Protein AF-A0A498HGW5-F1 (afdb_monomer_lite)

Structure (mmCIF, N/CA/C/O backbone):
data_AF-A0A498HGW5-F1
#
_entry.id   AF-A0A498HGW5-F1
#
loop_
_atom_site.group_PDB
_atom_site.id
_atom_site.type_symbol
_atom_site.label_atom_id
_atom_site.label_alt_id
_atom_site.label_comp_id
_atom_site.label_asym_id
_atom_site.label_entity_id
_atom_site.label_seq_id
_atom_site.pdbx_PDB_ins_code
_atom_site.Cartn_x
_atom_site.Cartn_y
_atom_site.Cartn_z
_atom_site.occupancy
_atom_site.B_iso_or_equiv
_atom_site.auth_seq_id
_atom_site.auth_comp_id
_atom_site.auth_asym_id
_atom_site.auth_atom_id
_atom_site.pdbx_PDB_model_num
ATOM 1 N N . MET A 1 1 ? -11.772 -0.106 -6.101 1.00 90.12 1 MET A N 1
ATOM 2 C CA . MET A 1 1 ? -10.717 0.672 -6.778 1.00 90.12 1 MET A CA 1
ATOM 3 C C . MET A 1 1 ? -9.729 -0.295 -7.400 1.00 90.12 1 MET A C 1
ATOM 5 O O . MET A 1 1 ? -9.377 -1.270 -6.748 1.00 90.12 1 MET A O 1
ATOM 9 N N . PHE A 1 2 ? -9.331 -0.052 -8.647 1.00 93.56 2 PHE A N 1
ATOM 10 C CA . PHE A 1 2 ? -8.292 -0.820 -9.334 1.00 93.56 2 PHE A CA 1
ATOM 11 C C . PHE A 1 2 ? -7.068 0.074 -9.504 1.00 93.56 2 PHE A C 1
ATOM 13 O O . PHE A 1 2 ? -7.210 1.225 -9.910 1.00 93.56 2 PHE A O 1
ATOM 20 N N . ILE A 1 3 ? -5.901 -0.454 -9.162 1.00 94.38 3 ILE A N 1
ATOM 21 C CA . ILE A 1 3 ? -4.594 0.167 -9.351 1.00 94.38 3 ILE A CA 1
ATOM 22 C C . ILE A 1 3 ? -3.815 -0.789 -10.246 1.00 94.38 3 ILE A C 1
ATOM 24 O O . ILE A 1 3 ? -3.833 -1.997 -10.014 1.00 94.38 3 ILE A O 1
ATOM 28 N N . CYS A 1 4 ? -3.161 -0.266 -11.273 1.00 94.00 4 CYS A N 1
ATOM 29 C CA . CYS A 1 4 ? -2.311 -1.057 -12.151 1.00 94.00 4 CYS A CA 1
ATOM 30 C C . CYS A 1 4 ? -0.919 -0.447 -12.141 1.00 94.00 4 CYS A C 1
ATOM 32 O O . CYS A 1 4 ? -0.793 0.777 -12.136 1.00 94.00 4 CYS A O 1
ATOM 34 N N . THR A 1 5 ? 0.097 -1.298 -12.139 1.00 92.69 5 THR A N 1
ATOM 35 C CA . THR A 1 5 ? 1.483 -0.898 -12.348 1.00 92.69 5 THR A CA 1
ATOM 36 C C . THR A 1 5 ? 2.119 -1.807 -13.386 1.00 92.69 5 THR A C 1
ATOM 38 O O . THR A 1 5 ? 1.853 -3.009 -13.412 1.00 92.69 5 THR A O 1
ATOM 41 N N . ALA A 1 6 ? 2.914 -1.220 -14.274 1.00 93.06 6 ALA A N 1
ATOM 42 C CA . ALA A 1 6 ? 3.517 -1.930 -15.400 1.00 93.06 6 ALA A CA 1
ATOM 43 C C . ALA A 1 6 ? 5.045 -1.890 -15.397 1.00 93.06 6 ALA A C 1
ATOM 45 O O . ALA A 1 6 ? 5.670 -2.665 -16.118 1.00 93.06 6 ALA A O 1
ATOM 46 N N . ASP A 1 7 ? 5.655 -0.987 -14.630 1.00 90.19 7 ASP A N 1
ATOM 47 C CA . ASP A 1 7 ? 7.105 -0.851 -14.580 1.00 90.19 7 ASP A CA 1
ATOM 48 C C . ASP A 1 7 ? 7.538 -0.187 -13.261 1.00 90.19 7 ASP A C 1
ATOM 50 O O . ASP A 1 7 ? 7.335 1.018 -13.100 1.00 90.19 7 ASP A O 1
ATOM 54 N N . PRO A 1 8 ? 8.162 -0.925 -12.326 1.00 87.56 8 PRO A N 1
ATOM 55 C CA . PRO A 1 8 ? 8.583 -0.380 -11.037 1.00 87.56 8 PRO A CA 1
ATOM 56 C C . PRO A 1 8 ? 9.691 0.684 -11.140 1.00 87.56 8 PRO A C 1
ATOM 58 O O . PRO A 1 8 ? 9.929 1.393 -10.161 1.00 87.56 8 PRO A O 1
ATOM 61 N N . GLU A 1 9 ? 10.385 0.805 -12.280 1.00 88.31 9 GLU A N 1
ATOM 62 C CA . GLU A 1 9 ? 11.369 1.872 -12.504 1.00 88.31 9 GLU A CA 1
ATOM 63 C C . GLU A 1 9 ? 10.696 3.183 -12.924 1.00 88.31 9 GLU A C 1
ATOM 65 O O . GLU A 1 9 ? 11.124 4.262 -12.511 1.00 88.31 9 GLU A O 1
ATOM 70 N N . LYS A 1 10 ? 9.626 3.105 -13.727 1.00 90.19 10 LYS A N 1
ATOM 71 C CA . LYS A 1 10 ? 8.833 4.282 -14.128 1.00 90.19 10 LYS A CA 1
ATOM 72 C C . LYS A 1 10 ? 7.822 4.694 -13.063 1.00 90.19 10 LYS A C 1
ATOM 74 O O . LYS A 1 10 ? 7.511 5.876 -12.942 1.00 90.19 10 LYS A O 1
ATOM 79 N N . GLU A 1 11 ? 7.315 3.724 -12.311 1.00 90.19 11 GLU A N 1
ATOM 80 C CA . GLU A 1 11 ? 6.318 3.876 -11.256 1.00 90.19 11 GLU A CA 1
ATOM 81 C C . GLU A 1 11 ? 6.930 3.390 -9.937 1.00 90.19 11 GLU A C 1
ATOM 83 O O . GLU A 1 11 ? 6.839 2.206 -9.600 1.00 90.19 11 GLU A O 1
ATOM 88 N N . PRO A 1 12 ? 7.577 4.283 -9.168 1.00 91.38 12 PRO A N 1
ATOM 89 C CA . PRO A 1 12 ? 8.265 3.889 -7.950 1.00 91.38 12 PRO A CA 1
ATOM 90 C C . PRO A 1 12 ? 7.337 3.124 -7.007 1.00 91.38 12 PRO A C 1
ATOM 92 O O . PRO A 1 12 ? 6.244 3.589 -6.673 1.00 91.38 12 PRO A O 1
ATOM 95 N N . THR A 1 13 ? 7.798 1.969 -6.520 1.00 92.81 13 THR A N 1
ATOM 96 C CA . THR A 1 13 ? 7.003 1.075 -5.662 1.00 92.81 13 THR A CA 1
ATOM 97 C C . THR A 1 13 ? 6.388 1.798 -4.466 1.00 92.81 13 THR A C 1
ATOM 99 O O . THR A 1 13 ? 5.230 1.560 -4.140 1.00 92.81 13 THR A O 1
ATOM 102 N N . VAL A 1 14 ? 7.131 2.711 -3.832 1.00 91.44 14 VAL A N 1
ATOM 103 C CA . VAL A 1 14 ? 6.636 3.511 -2.698 1.00 91.44 14 VAL A CA 1
ATOM 104 C C . VAL A 1 14 ? 5.424 4.356 -3.097 1.00 91.44 14 VAL A C 1
ATOM 106 O O . VAL A 1 14 ? 4.438 4.375 -2.367 1.00 91.44 14 VAL A O 1
ATOM 109 N N . GLY A 1 15 ? 5.448 4.979 -4.278 1.00 91.75 15 GLY A N 1
ATOM 110 C CA . GLY A 1 15 ? 4.323 5.758 -4.798 1.00 91.75 15 GLY A CA 1
ATOM 111 C C . GLY A 1 15 ? 3.087 4.892 -5.052 1.00 91.75 15 GLY A C 1
ATOM 112 O O . GLY A 1 15 ? 1.980 5.254 -4.652 1.00 91.75 15 GLY A O 1
ATOM 113 N N . VAL A 1 16 ? 3.276 3.701 -5.633 1.00 94.31 16 VAL A N 1
ATOM 114 C CA . VAL A 1 16 ? 2.186 2.728 -5.829 1.00 94.31 16 VAL A CA 1
ATOM 115 C C . VAL A 1 16 ? 1.601 2.286 -4.481 1.00 94.31 16 VAL A C 1
ATOM 117 O O . VAL A 1 16 ? 0.382 2.257 -4.317 1.00 94.31 16 VAL A O 1
ATOM 120 N N . MET A 1 17 ? 2.443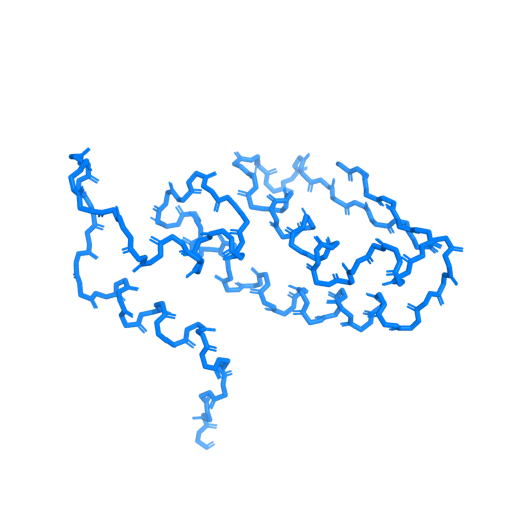 2.003 -3.482 1.00 95.00 17 MET A N 1
ATOM 121 C CA . MET A 1 17 ? 1.981 1.619 -2.143 1.00 95.00 17 MET A CA 1
ATOM 122 C C . MET A 1 17 ? 1.266 2.758 -1.414 1.00 95.00 17 MET A C 1
ATOM 124 O O . MET A 1 17 ? 0.256 2.510 -0.756 1.00 95.00 17 MET A O 1
ATOM 128 N N . ASN A 1 18 ? 1.729 4.000 -1.567 1.00 91.75 18 ASN A N 1
ATOM 129 C CA . ASN A 1 18 ? 1.035 5.174 -1.044 1.00 91.75 18 ASN A CA 1
ATOM 130 C C . ASN A 1 18 ? -0.365 5.283 -1.652 1.00 91.75 18 ASN A C 1
ATOM 132 O O . ASN A 1 18 ? -1.326 5.450 -0.911 1.00 91.75 18 ASN A O 1
ATOM 136 N N . MET A 1 19 ? -0.515 5.076 -2.965 1.00 92.25 19 MET A N 1
ATOM 137 C CA . MET A 1 19 ? -1.831 5.059 -3.610 1.00 92.25 19 MET A CA 1
ATOM 138 C C . MET A 1 19 ? -2.742 3.960 -3.045 1.00 92.25 19 MET A C 1
ATOM 140 O O . MET A 1 19 ? -3.917 4.215 -2.778 1.00 92.25 19 MET A O 1
ATOM 144 N N . VAL A 1 20 ? -2.211 2.754 -2.818 1.00 93.88 20 VAL A N 1
ATOM 145 C CA . VAL A 1 20 ? -2.956 1.646 -2.193 1.00 93.88 20 VAL A CA 1
ATOM 146 C C . VAL A 1 20 ? -3.399 2.018 -0.771 1.00 93.88 20 VAL A C 1
ATOM 148 O O . VAL A 1 20 ? -4.564 1.829 -0.423 1.00 93.88 20 VAL A O 1
ATOM 151 N N . LEU A 1 21 ? -2.503 2.576 0.047 1.00 92.06 21 LEU A N 1
ATOM 152 C CA . LEU A 1 21 ? -2.799 3.013 1.416 1.00 92.06 21 LEU A CA 1
ATOM 153 C C . LEU A 1 21 ? -3.839 4.134 1.445 1.00 92.06 21 LEU A C 1
ATOM 155 O O . LEU A 1 2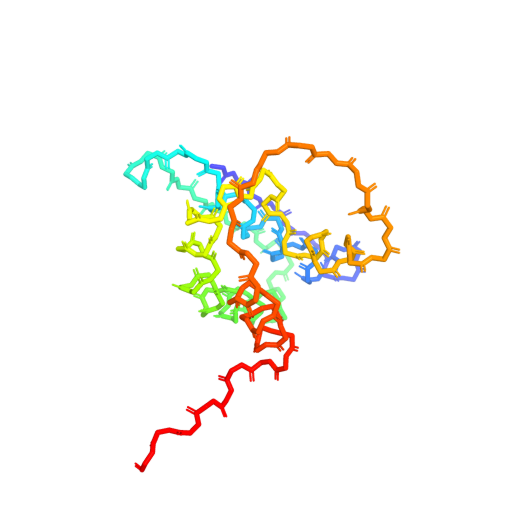1 ? -4.790 4.057 2.221 1.00 92.06 21 LEU A O 1
ATOM 159 N N . SER A 1 22 ? -3.705 5.125 0.565 1.00 89.38 22 SER A N 1
ATOM 160 C CA . SER A 1 22 ? -4.665 6.216 0.421 1.00 89.38 22 SER A CA 1
ATOM 161 C C . SER A 1 22 ? -6.040 5.710 0.015 1.00 89.38 22 SER A C 1
ATOM 163 O O . SER A 1 22 ? -7.040 6.089 0.620 1.00 89.38 22 SER A O 1
ATOM 165 N N . ALA A 1 23 ? -6.094 4.788 -0.949 1.00 90.12 23 ALA A N 1
ATOM 166 C CA . ALA A 1 23 ? -7.330 4.140 -1.363 1.00 90.12 23 ALA A CA 1
ATOM 167 C C . ALA A 1 23 ? -8.006 3.403 -0.199 1.00 90.12 23 ALA A C 1
ATOM 169 O O . ALA A 1 23 ? -9.218 3.506 -0.033 1.00 90.12 23 ALA A O 1
ATOM 170 N N . MET A 1 24 ? -7.234 2.685 0.623 1.00 89.69 24 MET A N 1
ATOM 171 C CA . MET A 1 24 ? -7.750 1.971 1.797 1.00 89.69 24 MET A CA 1
ATOM 172 C C . MET A 1 24 ? -8.187 2.903 2.936 1.00 89.69 24 MET A C 1
ATOM 174 O O . MET A 1 24 ? -9.060 2.531 3.716 1.00 89.69 24 MET A O 1
ATOM 178 N N . ALA A 1 25 ? -7.594 4.093 3.042 1.00 88.50 25 ALA A N 1
ATOM 179 C CA . ALA A 1 25 ? -7.918 5.095 4.058 1.00 88.50 25 ALA A CA 1
ATOM 180 C C . ALA A 1 25 ? -9.097 6.002 3.671 1.00 88.50 25 ALA A C 1
ATOM 182 O O . ALA A 1 25 ? -9.508 6.843 4.472 1.00 88.50 25 ALA A O 1
ATOM 183 N N . MET A 1 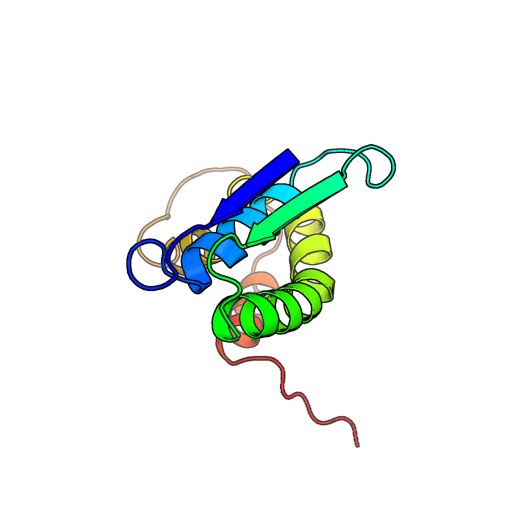26 ? -9.665 5.845 2.471 1.00 82.56 26 MET A N 1
ATOM 184 C CA . MET A 1 26 ? -10.875 6.567 2.084 1.00 82.56 26 MET A CA 1
ATOM 185 C C . MET A 1 26 ? -12.013 6.249 3.063 1.00 82.56 26 MET A C 1
ATOM 187 O O . MET A 1 26 ? -12.199 5.097 3.450 1.00 82.56 26 MET A O 1
ATOM 191 N N . GLY A 1 27 ? -12.818 7.253 3.423 1.00 78.94 27 GLY A N 1
ATOM 192 C CA . GLY A 1 27 ? -13.923 7.154 4.393 1.00 78.94 27 GLY A CA 1
ATOM 193 C C . GLY A 1 27 ? -15.114 6.272 3.979 1.00 78.94 27 GLY A C 1
ATOM 194 O O . GLY A 1 27 ? -16.240 6.515 4.410 1.00 78.94 27 GLY A O 1
ATOM 195 N N . TYR A 1 28 ? -14.899 5.267 3.131 1.00 81.69 28 TYR A N 1
ATOM 196 C CA . TYR A 1 28 ? -15.905 4.287 2.750 1.00 81.69 28 TYR A CA 1
ATOM 197 C C . TYR A 1 28 ? -16.056 3.191 3.818 1.00 81.69 28 TYR A C 1
ATOM 199 O O . TYR A 1 28 ? -15.083 2.822 4.478 1.00 81.69 28 TYR A O 1
ATOM 207 N N . PRO A 1 29 ? -17.263 2.617 3.976 1.00 84.94 29 PRO A N 1
ATOM 208 C CA . PRO A 1 29 ? -17.456 1.436 4.809 1.00 84.94 29 PRO A CA 1
ATOM 209 C C . PRO A 1 29 ? -16.542 0.281 4.354 1.00 84.94 29 PRO A C 1
ATOM 211 O O . PRO A 1 29 ? -16.488 0.017 3.146 1.00 84.94 29 PRO A O 1
ATOM 214 N N . PRO A 1 30 ? -15.864 -0.433 5.274 1.00 83.12 30 PRO A N 1
ATOM 215 C CA . PRO A 1 30 ? -14.938 -1.518 4.932 1.00 83.12 30 PRO A CA 1
ATOM 216 C C . PRO A 1 30 ? -15.563 -2.621 4.073 1.00 83.12 30 PRO A C 1
ATOM 218 O O . PRO A 1 30 ? -14.890 -3.228 3.250 1.00 83.12 30 PRO A O 1
ATOM 221 N N . GLU A 1 31 ? -16.865 -2.860 4.221 1.00 87.81 31 GLU A N 1
ATOM 222 C CA . GLU A 1 31 ? -17.603 -3.902 3.499 1.00 87.81 31 GLU A CA 1
ATOM 223 C C . GLU A 1 31 ? -17.906 -3.513 2.046 1.00 87.81 31 GLU A C 1
ATOM 225 O O . GLU A 1 31 ? -18.362 -4.340 1.261 1.00 87.81 31 GLU A O 1
ATOM 230 N N . LYS A 1 32 ? -17.703 -2.238 1.695 1.00 88.00 32 LYS A N 1
ATOM 231 C CA . LYS A 1 32 ? -17.972 -1.680 0.362 1.00 88.00 32 LYS A CA 1
ATOM 232 C C . LYS A 1 32 ? -16.698 -1.269 -0.368 1.00 88.00 32 LYS A C 1
ATOM 234 O O . LYS A 1 32 ? -16.760 -0.924 -1.548 1.00 88.00 32 LYS A O 1
ATOM 239 N N . LEU A 1 33 ? -15.559 -1.284 0.322 1.00 89.25 33 LEU A N 1
ATOM 240 C CA . LEU A 1 33 ? -14.275 -0.889 -0.226 1.00 89.25 33 LEU A CA 1
ATOM 241 C C . LEU A 1 33 ? -13.432 -2.125 -0.530 1.00 89.25 33 LEU A C 1
ATOM 243 O O . LEU A 1 33 ? -12.946 -2.816 0.359 1.00 89.25 33 LEU A O 1
ATOM 247 N N . HIS A 1 34 ? -13.205 -2.356 -1.818 1.00 91.50 34 HIS A N 1
ATOM 248 C CA . HIS A 1 34 ? -12.247 -3.343 -2.296 1.00 91.50 34 HIS A CA 1
ATOM 249 C C . HIS A 1 34 ? -11.188 -2.635 -3.135 1.00 91.50 34 HIS A C 1
ATOM 251 O O . HIS A 1 34 ? -11.524 -1.872 -4.049 1.00 91.50 34 HIS A O 1
ATOM 257 N N . VAL A 1 35 ? -9.916 -2.873 -2.823 1.00 92.88 35 VAL A N 1
ATOM 258 C CA . VAL A 1 35 ? -8.766 -2.356 -3.572 1.00 92.88 35 VAL A CA 1
ATOM 259 C C . VAL A 1 35 ? -8.064 -3.537 -4.229 1.00 92.88 35 VAL A C 1
ATOM 261 O O . VAL A 1 35 ? -7.745 -4.519 -3.562 1.00 92.88 35 VAL A O 1
ATOM 264 N N . TYR A 1 36 ? -7.847 -3.442 -5.535 1.00 94.69 36 TYR A N 1
ATOM 265 C CA . TYR A 1 36 ? -7.165 -4.451 -6.336 1.00 94.69 36 TYR A CA 1
ATOM 266 C C . TYR A 1 36 ? -5.920 -3.825 -6.955 1.00 94.69 36 TYR A C 1
ATOM 268 O O . TYR A 1 36 ? -6.018 -2.735 -7.519 1.00 94.69 36 TYR A O 1
ATOM 276 N N . LEU A 1 37 ? -4.783 -4.513 -6.865 1.00 94.94 37 LEU A N 1
ATOM 277 C CA . LEU A 1 37 ? -3.540 -4.129 -7.531 1.00 94.94 37 LEU A CA 1
ATOM 278 C C . LEU A 1 37 ? -3.203 -5.165 -8.609 1.00 94.94 37 LEU A C 1
ATOM 280 O O . LEU A 1 37 ? -3.064 -6.345 -8.287 1.00 94.94 37 LEU A O 1
ATOM 284 N N . SER A 1 38 ? -3.074 -4.720 -9.859 1.00 95.50 38 SER A N 1
ATOM 285 C CA . SER A 1 38 ? -2.488 -5.491 -10.961 1.00 95.50 38 SER A CA 1
ATOM 286 C C . SER A 1 38 ? -1.029 -5.090 -11.126 1.00 95.50 38 SER A C 1
ATOM 288 O O . SER A 1 38 ? -0.732 -3.900 -11.223 1.00 95.50 38 SER A O 1
ATOM 290 N N . ASP A 1 39 ? -0.138 -6.074 -11.146 1.00 94.75 39 ASP A N 1
ATOM 291 C CA . ASP A 1 39 ? 1.282 -5.899 -11.445 1.00 94.75 39 ASP A CA 1
ATOM 292 C C . ASP A 1 39 ? 1.583 -6.608 -12.766 1.00 94.75 39 ASP A C 1
ATOM 294 O O . ASP A 1 39 ? 1.729 -7.832 -12.808 1.00 94.75 39 ASP A O 1
ATOM 298 N N . ASP A 1 40 ? 1.636 -5.834 -13.846 1.00 93.38 40 ASP A N 1
ATOM 299 C CA . ASP A 1 40 ? 1.820 -6.356 -15.199 1.00 93.38 40 ASP A CA 1
ATOM 300 C C . ASP A 1 40 ? 3.292 -6.728 -15.465 1.00 93.38 40 ASP A C 1
ATOM 302 O O . ASP A 1 40 ? 3.578 -7.543 -16.345 1.00 93.38 40 ASP A O 1
ATOM 306 N N . ALA A 1 41 ? 4.229 -6.178 -14.682 1.00 90.62 41 ALA A N 1
ATOM 307 C CA . ALA A 1 41 ? 5.646 -6.540 -14.735 1.00 90.62 41 ALA A CA 1
ATOM 308 C C . ALA A 1 41 ? 5.950 -7.844 -13.983 1.00 90.62 41 ALA A C 1
ATOM 310 O O . ALA A 1 41 ? 6.986 -8.468 -14.225 1.00 90.62 41 ALA A O 1
ATOM 311 N N . GLY A 1 42 ? 5.084 -8.238 -13.042 1.00 89.44 42 GLY A N 1
ATOM 312 C CA . GLY A 1 42 ? 5.336 -9.350 -12.125 1.00 89.44 42 GLY A CA 1
ATOM 313 C C . GLY A 1 42 ? 6.591 -9.126 -11.276 1.00 89.44 42 GLY A C 1
ATOM 314 O O . GLY A 1 42 ? 7.356 -10.061 -11.019 1.00 89.44 42 GLY A O 1
ATOM 315 N N . ALA A 1 43 ? 6.856 -7.879 -10.890 1.00 92.00 43 ALA A N 1
ATOM 316 C CA . ALA A 1 43 ? 8.092 -7.492 -10.239 1.00 92.00 43 ALA A CA 1
ATOM 317 C C . ALA A 1 43 ? 8.078 -7.851 -8.745 1.00 92.00 43 ALA A C 1
ATOM 319 O O . ALA A 1 43 ? 7.245 -7.391 -7.963 1.00 92.00 43 ALA A O 1
ATOM 320 N N . GLY A 1 44 ? 9.085 -8.607 -8.292 1.00 94.00 44 GLY A N 1
ATOM 321 C CA . GLY A 1 44 ? 9.191 -9.022 -6.884 1.00 94.00 44 GLY A CA 1
ATOM 322 C C . GLY A 1 44 ? 9.227 -7.858 -5.881 1.00 94.00 44 GLY A C 1
ATOM 323 O O . GLY A 1 44 ? 8.784 -8.011 -4.742 1.00 94.00 44 GLY A O 1
ATOM 324 N N . VAL A 1 45 ? 9.696 -6.678 -6.306 1.00 94.12 45 VAL A N 1
ATOM 325 C CA . VAL A 1 45 ? 9.695 -5.461 -5.482 1.00 94.12 45 VAL A CA 1
ATOM 326 C C . VAL A 1 45 ? 8.278 -4.958 -5.188 1.00 94.12 45 VAL A C 1
ATOM 328 O O . VAL A 1 45 ? 8.023 -4.546 -4.059 1.00 94.12 45 VAL A O 1
ATOM 331 N N . ILE A 1 46 ? 7.336 -5.077 -6.134 1.00 95.06 46 ILE A N 1
ATOM 332 C CA . ILE A 1 46 ? 5.927 -4.703 -5.937 1.00 95.06 46 ILE A CA 1
ATOM 333 C C . ILE A 1 46 ? 5.267 -5.653 -4.939 1.00 95.06 46 ILE A C 1
ATOM 335 O O . ILE A 1 46 ? 4.596 -5.203 -4.010 1.00 95.06 46 ILE A O 1
ATOM 339 N N . LEU A 1 47 ? 5.526 -6.959 -5.057 1.00 94.62 47 LEU A N 1
ATOM 340 C CA . LEU A 1 47 ? 5.038 -7.954 -4.098 1.00 94.62 47 LEU A CA 1
ATOM 341 C C . LEU A 1 47 ? 5.550 -7.677 -2.676 1.00 94.62 47 LEU A C 1
ATOM 343 O O . LEU A 1 47 ? 4.775 -7.713 -1.716 1.00 94.62 47 LEU A O 1
ATOM 347 N N . ASN A 1 48 ? 6.848 -7.396 -2.529 1.00 95.81 48 ASN A N 1
ATOM 348 C CA . ASN A 1 48 ? 7.422 -7.064 -1.228 1.00 95.81 48 ASN A CA 1
ATOM 349 C C . ASN A 1 48 ? 6.864 -5.739 -0.687 1.00 95.81 48 ASN A C 1
ATOM 351 O O . ASN A 1 48 ? 6.480 -5.668 0.479 1.00 95.81 48 ASN A O 1
ATOM 355 N N . GLY A 1 49 ? 6.741 -4.724 -1.548 1.00 95.19 49 GLY A N 1
ATOM 356 C CA . GLY A 1 49 ? 6.110 -3.447 -1.225 1.00 95.19 49 GLY A CA 1
ATOM 357 C C . GLY A 1 49 ? 4.692 -3.630 -0.687 1.00 95.19 49 GLY A C 1
ATOM 358 O O . GLY A 1 49 ? 4.379 -3.113 0.380 1.00 95.19 49 GLY A O 1
ATOM 359 N N . M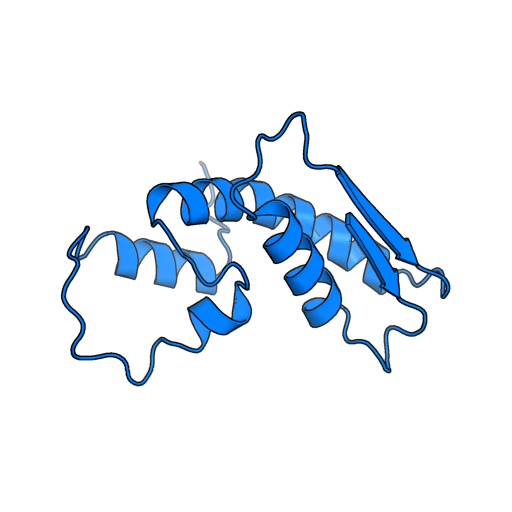ET A 1 50 ? 3.870 -4.452 -1.347 1.00 95.25 50 MET A N 1
ATOM 360 C CA . MET A 1 50 ? 2.507 -4.763 -0.898 1.00 95.25 50 MET A CA 1
ATOM 361 C C . MET A 1 50 ? 2.475 -5.450 0.465 1.00 95.25 50 MET A C 1
ATOM 363 O O . MET A 1 50 ? 1.603 -5.162 1.287 1.00 95.25 50 MET A O 1
ATOM 367 N N . ARG A 1 51 ? 3.422 -6.355 0.735 1.00 95.62 51 ARG A N 1
ATOM 368 C CA . ARG A 1 51 ? 3.512 -7.040 2.030 1.00 95.62 51 ARG A CA 1
ATOM 369 C C . ARG A 1 51 ? 3.805 -6.060 3.164 1.00 95.62 51 ARG A C 1
ATOM 371 O O . ARG A 1 51 ? 3.157 -6.139 4.210 1.00 95.62 51 ARG A O 1
ATOM 378 N N . GLU A 1 52 ? 4.756 -5.153 2.962 1.00 95.38 52 GLU A N 1
ATOM 379 C CA . GLU A 1 52 ? 5.105 -4.146 3.966 1.00 95.38 52 GLU A CA 1
ATOM 380 C C . GLU A 1 52 ? 4.017 -3.070 4.093 1.00 95.38 52 GLU A C 1
ATOM 382 O O . GLU A 1 52 ? 3.619 -2.740 5.210 1.00 95.38 52 GLU A O 1
ATOM 387 N N . ALA A 1 53 ? 3.419 -2.624 2.984 1.00 94.19 53 ALA A N 1
ATOM 388 C CA . ALA A 1 53 ? 2.266 -1.725 2.998 1.00 94.19 53 ALA A CA 1
ATOM 389 C C . ALA A 1 53 ? 1.083 -2.334 3.767 1.00 94.19 53 ALA A C 1
ATOM 391 O O . ALA A 1 53 ? 0.453 -1.659 4.575 1.00 94.19 53 ALA A O 1
ATOM 392 N N . GLY A 1 54 ? 0.818 -3.633 3.599 1.00 93.69 54 GLY A N 1
ATOM 393 C CA . GLY A 1 54 ? -0.217 -4.342 4.351 1.00 93.69 54 GLY A CA 1
ATOM 394 C C . GLY A 1 54 ? 0.061 -4.425 5.856 1.00 93.69 54 GLY A C 1
ATOM 395 O O . GLY A 1 54 ? -0.875 -4.415 6.657 1.00 93.69 54 GLY A O 1
ATOM 396 N N . ARG A 1 55 ? 1.332 -4.482 6.274 1.00 94.50 55 ARG A N 1
ATOM 397 C CA . ARG A 1 55 ? 1.712 -4.397 7.696 1.00 94.50 55 ARG A CA 1
ATOM 398 C C . ARG A 1 55 ? 1.498 -2.990 8.235 1.00 94.50 55 ARG A C 1
ATOM 400 O O . ARG A 1 55 ? 0.873 -2.843 9.281 1.00 94.50 55 ARG A O 1
ATOM 407 N N . PHE A 1 56 ? 1.953 -1.986 7.494 1.00 91.44 56 PHE A N 1
ATOM 408 C CA . PHE A 1 56 ? 1.807 -0.577 7.843 1.00 91.44 56 PHE A CA 1
ATOM 409 C C . PHE A 1 56 ? 0.334 -0.150 7.937 1.00 91.44 56 PHE A C 1
ATOM 411 O O . PHE A 1 56 ? -0.072 0.489 8.907 1.00 91.44 56 PHE A O 1
ATOM 418 N N . ALA A 1 57 ? -0.503 -0.601 6.997 1.00 91.81 57 ALA A N 1
ATOM 419 C CA . ALA A 1 57 ? -1.935 -0.312 6.944 1.00 91.81 57 ALA A CA 1
ATOM 420 C C . ALA A 1 57 ? -2.676 -0.669 8.242 1.00 91.81 57 ALA A C 1
ATOM 422 O O . ALA A 1 57 ? -3.592 0.046 8.645 1.00 91.81 57 ALA A O 1
ATOM 423 N N . LYS A 1 58 ? -2.271 -1.745 8.933 1.00 90.38 58 LYS A N 1
ATOM 424 C CA . LYS A 1 58 ? -2.915 -2.179 10.186 1.00 90.38 58 LYS A CA 1
ATOM 425 C C . LYS A 1 58 ? -2.904 -1.105 11.264 1.00 90.38 58 LYS A C 1
ATOM 427 O O . LYS A 1 58 ? -3.810 -1.082 12.091 1.00 90.38 58 LYS A O 1
ATOM 432 N N . TRP A 1 59 ? -1.890 -0.248 11.260 1.00 87.75 59 TRP A N 1
ATOM 433 C CA . TRP A 1 59 ? -1.779 0.842 12.215 1.00 87.75 59 TRP A CA 1
ATOM 434 C C . TRP A 1 59 ? -2.107 2.210 11.588 1.00 87.75 59 TRP A C 1
ATOM 436 O O . TRP A 1 59 ? -2.817 3.002 12.210 1.00 87.75 59 TRP A O 1
ATOM 446 N N . TRP A 1 60 ? -1.724 2.442 10.327 1.00 88.12 60 TRP A N 1
ATOM 447 C CA . TRP A 1 60 ? -2.030 3.681 9.602 1.00 88.12 60 TRP A CA 1
ATOM 448 C C . TRP A 1 60 ? -3.533 3.923 9.414 1.00 88.12 60 TRP A C 1
ATOM 450 O O . TRP A 1 60 ? -4.013 5.018 9.685 1.00 88.12 60 TRP A O 1
ATOM 460 N N . LEU A 1 61 ? -4.315 2.912 9.016 1.00 88.06 61 LEU A N 1
ATOM 461 C CA . LEU A 1 61 ? -5.741 3.115 8.724 1.00 88.06 61 LEU A CA 1
ATOM 462 C C . LEU A 1 61 ? -6.559 3.502 9.973 1.00 88.06 61 LEU A C 1
ATOM 464 O O . LEU A 1 61 ? -7.331 4.464 9.905 1.00 88.06 61 LEU A O 1
ATOM 468 N N . PRO A 1 62 ? -6.400 2.833 11.138 1.00 87.31 62 PRO A N 1
ATOM 469 C CA . PRO A 1 62 ? -7.016 3.306 12.374 1.00 87.31 62 PRO A CA 1
ATOM 470 C C . PRO A 1 62 ? -6.552 4.705 12.785 1.00 87.31 62 PRO A C 1
ATOM 472 O O . PRO A 1 62 ? -7.355 5.453 13.337 1.00 87.31 62 PRO A O 1
ATOM 475 N N . PHE A 1 63 ? -5.283 5.051 12.546 1.00 85.31 63 PHE A N 1
ATOM 476 C CA . PHE A 1 63 ? -4.740 6.378 12.836 1.00 85.31 63 PHE A CA 1
ATOM 477 C C . PHE A 1 63 ? -5.420 7.464 11.988 1.00 85.31 63 PHE A C 1
ATOM 479 O O . PHE A 1 63 ? -6.004 8.385 12.557 1.00 85.31 63 PHE A O 1
ATOM 486 N N . CYS A 1 64 ? -5.485 7.298 10.659 1.00 84.25 64 CYS A N 1
ATOM 487 C CA . CYS A 1 64 ? -6.187 8.229 9.765 1.00 84.25 64 CYS A CA 1
ATOM 488 C C . CYS A 1 64 ? -7.635 8.471 10.203 1.00 84.25 64 CYS A C 1
ATOM 490 O O . CYS A 1 64 ? -8.105 9.607 10.208 1.00 84.25 64 CYS A O 1
ATOM 492 N N . LYS A 1 65 ? -8.329 7.406 10.630 1.00 81.88 65 LYS A N 1
ATOM 493 C CA . LYS A 1 65 ? -9.713 7.489 11.105 1.00 81.88 65 LYS A CA 1
ATOM 494 C C . LYS A 1 65 ? -9.857 8.263 12.420 1.00 81.88 65 LYS A C 1
ATOM 496 O O . LYS A 1 65 ? -10.847 8.970 12.579 1.00 81.88 65 LYS A O 1
ATOM 501 N N . ARG A 1 66 ? -8.919 8.119 13.366 1.00 82.69 66 ARG A N 1
ATOM 502 C CA . ARG A 1 66 ? -8.944 8.853 14.649 1.00 82.69 66 ARG A CA 1
ATOM 503 C C . ARG A 1 66 ? -8.618 10.330 14.467 1.00 82.69 66 ARG A C 1
ATOM 505 O O . ARG A 1 66 ? -9.262 11.167 15.085 1.00 82.69 66 ARG A O 1
ATOM 512 N N . CYS A 1 67 ? -7.634 10.629 13.626 1.00 75.94 67 CYS A N 1
ATOM 513 C CA . CYS A 1 67 ? -7.120 11.982 13.440 1.00 75.94 67 CYS A CA 1
ATOM 514 C C . CYS A 1 67 ? -7.882 12.788 12.380 1.00 75.94 67 CYS A C 1
ATOM 516 O O . CYS A 1 67 ? -7.532 13.937 12.143 1.00 75.94 67 CYS A O 1
ATOM 518 N N . GLY A 1 68 ? -8.898 12.204 11.732 1.00 69.88 68 GLY A N 1
ATOM 519 C CA . GLY A 1 68 ? -9.687 12.892 10.706 1.00 69.88 68 GLY A CA 1
ATOM 520 C C . GLY A 1 68 ? -8.840 13.387 9.532 1.00 69.88 68 GLY A C 1
ATOM 521 O O . GLY A 1 68 ? -9.160 14.414 8.944 1.00 69.88 68 GLY A O 1
ATOM 522 N N . ILE A 1 69 ? -7.737 12.696 9.220 1.00 68.94 69 ILE A N 1
ATOM 523 C CA . ILE A 1 69 ? -6.775 13.156 8.217 1.00 68.94 69 ILE A CA 1
ATOM 524 C C . ILE A 1 69 ? -7.435 13.092 6.837 1.00 68.94 69 ILE A C 1
ATOM 526 O O . ILE A 1 69 ? -7.666 12.006 6.304 1.00 68.94 69 ILE A O 1
ATOM 530 N N . GLU A 1 70 ? -7.703 14.258 6.246 1.00 57.50 70 GLU A N 1
ATOM 531 C CA . GLU A 1 70 ? -8.228 14.358 4.877 1.00 57.50 70 GLU A CA 1
ATOM 532 C C . GLU A 1 70 ? -7.171 13.956 3.831 1.00 57.50 70 GLU A C 1
ATOM 534 O O . GLU A 1 70 ? -7.499 13.399 2.780 1.00 57.50 70 GLU A O 1
ATOM 539 N N . CYS A 1 71 ? -5.884 14.159 4.141 1.00 58.69 71 CYS A N 1
ATOM 540 C CA . CYS A 1 71 ? -4.763 13.770 3.289 1.00 58.69 71 CYS A CA 1
ATOM 541 C C . CYS A 1 71 ? -4.345 12.312 3.545 1.00 58.69 71 CYS A C 1
ATOM 543 O O . CYS A 1 71 ? -3.450 12.005 4.329 1.00 58.69 71 CYS A O 1
ATOM 545 N N . THR A 1 72 ? -5.023 11.383 2.878 1.00 63.72 72 THR A N 1
ATOM 546 C CA . THR A 1 72 ? -4.845 9.930 3.062 1.00 63.72 72 THR A CA 1
ATOM 547 C C . THR A 1 72 ? -3.492 9.377 2.578 1.00 63.72 72 THR A C 1
ATOM 549 O O . THR A 1 72 ? -3.208 8.188 2.752 1.00 63.72 72 THR A O 1
ATOM 552 N N . ALA A 1 73 ? -2.648 10.204 1.956 1.00 67.88 73 ALA A N 1
ATOM 553 C CA . ALA A 1 73 ? -1.301 9.836 1.532 1.00 67.88 73 ALA A CA 1
ATOM 554 C C . ALA A 1 73 ? -0.306 10.049 2.676 1.00 67.88 73 ALA A C 1
ATOM 556 O O . ALA A 1 73 ? -0.032 11.180 3.074 1.00 67.88 73 ALA A O 1
ATOM 557 N N . SER A 1 74 ? 0.268 8.952 3.177 1.00 69.38 74 SER A N 1
ATOM 558 C CA . SER A 1 74 ? 1.263 8.963 4.257 1.00 69.38 74 SER A CA 1
ATOM 559 C C . SER A 1 74 ? 2.435 9.890 3.963 1.00 69.38 74 SER A C 1
ATOM 561 O O . SER A 1 74 ? 2.826 10.665 4.824 1.00 69.38 74 SER A O 1
ATOM 563 N N . GLU A 1 75 ? 2.959 9.872 2.739 1.00 73.56 75 GLU A N 1
ATOM 564 C CA . GLU A 1 75 ? 4.062 10.750 2.336 1.00 73.56 75 GLU A CA 1
ATOM 565 C C . GLU A 1 75 ? 3.702 12.234 2.460 1.00 73.56 75 GLU A C 1
ATOM 567 O O . GLU A 1 75 ? 4.429 12.979 3.109 1.00 73.56 75 GLU A O 1
ATOM 572 N N . ALA A 1 76 ? 2.538 12.649 1.953 1.00 69.19 76 ALA A N 1
ATOM 573 C CA . ALA A 1 76 ? 2.083 14.033 2.076 1.00 69.19 76 ALA A CA 1
ATOM 574 C C . ALA A 1 76 ? 1.896 14.450 3.546 1.00 69.19 76 ALA A C 1
ATOM 576 O O . ALA A 1 76 ? 2.265 15.558 3.926 1.00 69.19 76 ALA A O 1
ATOM 577 N N . TYR A 1 77 ? 1.397 13.544 4.393 1.00 69.25 77 TYR A N 1
ATOM 578 C CA . TYR A 1 77 ? 1.277 13.775 5.833 1.00 69.25 77 TYR A CA 1
ATOM 579 C C . TYR A 1 77 ? 2.639 13.957 6.534 1.00 69.25 77 TYR A C 1
ATOM 581 O O . TYR A 1 77 ? 2.784 14.813 7.414 1.00 69.25 77 TYR A O 1
ATOM 589 N N . PHE A 1 78 ? 3.661 13.182 6.154 1.00 73.00 78 PHE A N 1
ATOM 590 C CA . PHE A 1 78 ? 5.008 13.339 6.717 1.00 73.00 78 PHE A CA 1
ATOM 591 C C . PHE A 1 78 ? 5.740 14.567 6.178 1.00 73.00 78 PHE A C 1
ATOM 593 O O . PHE A 1 78 ? 6.519 15.159 6.925 1.00 73.00 78 PHE A O 1
ATOM 600 N N . SER A 1 79 ? 5.462 14.976 4.940 1.00 69.94 79 SER A N 1
ATOM 601 C CA . SER A 1 79 ? 6.052 16.161 4.310 1.00 69.94 79 SER A CA 1
ATOM 602 C C . SER A 1 79 ? 5.424 17.484 4.765 1.00 69.94 79 SER A C 1
ATOM 604 O O . SER A 1 79 ? 6.123 18.487 4.796 1.00 69.94 79 SER A O 1
ATOM 606 N N . ALA A 1 80 ? 4.157 17.507 5.195 1.00 61.22 80 ALA A N 1
ATOM 607 C CA . ALA A 1 80 ? 3.464 18.720 5.668 1.00 61.22 80 ALA A CA 1
ATOM 608 C C . ALA A 1 80 ? 3.944 19.247 7.045 1.00 61.22 80 ALA A C 1
ATOM 610 O O . ALA A 1 80 ? 3.312 20.098 7.658 1.00 61.22 80 ALA A O 1
ATOM 611 N N . GLY A 1 81 ? 5.049 18.727 7.588 1.00 54.34 81 GLY A N 1
ATOM 612 C CA . GLY A 1 81 ? 5.577 19.118 8.898 1.00 54.34 81 GLY A CA 1
ATOM 613 C C . GLY A 1 81 ? 6.406 20.404 8.930 1.00 54.34 81 GLY A C 1
ATOM 614 O O . GLY A 1 81 ? 6.967 20.685 9.986 1.00 54.34 81 GLY A O 1
ATOM 615 N N . GLU A 1 82 ? 6.528 21.141 7.822 1.00 52.19 82 GLU A N 1
ATOM 616 C CA . GLU A 1 82 ? 7.450 22.283 7.728 1.00 52.19 82 GLU A CA 1
ATOM 617 C C . GLU A 1 82 ? 6.783 23.670 7.636 1.00 52.19 82 GLU A C 1
ATOM 619 O O . GLU A 1 82 ? 7.506 24.636 7.856 1.00 52.19 82 GLU A O 1
ATOM 624 N N . ASP A 1 83 ? 5.465 23.821 7.395 1.00 45.12 83 ASP A N 1
ATOM 625 C CA . ASP A 1 83 ? 4.898 25.184 7.218 1.00 45.12 83 ASP A CA 1
ATOM 626 C C . ASP A 1 83 ? 3.393 25.416 7.505 1.00 45.12 83 ASP A C 1
ATOM 628 O O . ASP A 1 83 ? 2.822 26.349 6.958 1.00 45.12 83 ASP A O 1
ATOM 632 N N . ASP A 1 84 ? 2.721 24.652 8.375 1.00 45.75 84 ASP A N 1
ATOM 633 C CA . ASP A 1 84 ? 1.302 24.933 8.696 1.00 45.75 84 ASP A CA 1
ATOM 634 C C . ASP A 1 84 ? 1.111 25.381 10.154 1.00 45.75 84 ASP A C 1
ATOM 636 O O . ASP A 1 84 ? 0.657 24.643 11.033 1.00 45.75 84 ASP A O 1
ATOM 640 N N . GLY A 1 85 ? 1.484 26.639 10.401 1.00 47.69 85 GLY A N 1
ATOM 641 C CA . GLY A 1 85 ? 0.866 27.467 11.432 1.00 47.69 85 GLY A CA 1
ATOM 642 C C . GLY A 1 85 ? -0.354 28.189 10.847 1.00 47.69 85 GLY A C 1
ATOM 643 O O . GLY A 1 85 ? -0.271 28.725 9.751 1.00 47.69 85 GLY A O 1
ATOM 644 N N . ASP A 1 86 ? -1.446 28.227 11.613 1.00 50.38 86 ASP A N 1
ATOM 645 C CA . ASP A 1 86 ? -2.729 28.909 11.353 1.00 50.38 86 ASP A CA 1
ATOM 646 C C . ASP A 1 86 ? -3.789 28.163 10.516 1.00 50.38 86 ASP A C 1
ATOM 648 O O . ASP A 1 86 ? -3.885 28.271 9.297 1.00 50.38 86 ASP A O 1
ATOM 652 N N . GLY A 1 87 ? -4.707 27.498 11.230 1.00 38.97 87 GLY A N 1
ATOM 653 C CA . GLY A 1 87 ? -5.976 27.010 10.690 1.00 38.97 87 GLY A CA 1
ATOM 654 C C . GLY A 1 87 ? -6.817 26.289 11.744 1.00 38.97 87 GLY A C 1
ATOM 655 O O . GLY A 1 87 ? -6.647 25.100 11.972 1.00 38.97 87 GLY A O 1
ATOM 656 N N . ASP A 1 88 ? -7.691 27.044 12.407 1.00 52.22 88 ASP A N 1
ATOM 657 C CA . ASP A 1 88 ? -8.650 26.649 13.450 1.00 52.22 88 ASP A CA 1
ATOM 658 C C . ASP A 1 88 ? -9.410 25.326 13.185 1.00 52.22 88 ASP A C 1
ATOM 660 O O . ASP A 1 88 ? -9.958 25.105 12.107 1.00 52.22 88 ASP A O 1
ATOM 664 N N . GLY A 1 89 ? -9.464 24.462 14.207 1.00 37.94 89 GLY A N 1
ATOM 665 C CA . GLY A 1 89 ? -10.120 23.148 14.176 1.00 37.94 89 GLY A CA 1
ATOM 666 C C . GLY A 1 89 ? -9.458 22.134 15.114 1.00 37.94 89 GLY A C 1
ATOM 667 O O . GLY A 1 89 ? -8.970 21.096 14.679 1.00 37.94 89 GLY A O 1
ATOM 668 N N . GLY A 1 90 ? -9.357 22.460 16.404 1.00 47.66 90 GLY A N 1
ATOM 669 C CA . GLY A 1 90 ? -8.513 21.719 17.342 1.00 47.66 90 GLY A CA 1
ATOM 670 C C . GLY A 1 90 ? -8.910 20.263 17.582 1.00 47.66 90 GLY A C 1
ATOM 671 O O . GLY A 1 90 ? -10.054 20.007 17.918 1.00 47.66 90 GLY A O 1
ATOM 672 N N . PHE A 1 91 ? -7.928 19.353 17.561 1.00 41.56 91 PHE A N 1
ATOM 673 C CA . PHE A 1 91 ? -7.924 18.105 18.337 1.00 41.56 91 PHE A CA 1
ATOM 674 C C . PHE A 1 91 ? -6.477 17.627 18.609 1.00 41.56 91 PHE A C 1
ATOM 676 O O . PHE A 1 91 ? -5.780 17.188 17.703 1.00 41.56 91 PHE A O 1
ATOM 683 N N . GLY A 1 92 ? -6.048 17.668 19.881 1.00 39.22 92 GLY A N 1
ATOM 684 C CA . GLY A 1 92 ? -5.039 16.743 20.435 1.00 39.22 92 GLY A CA 1
ATOM 685 C C . GLY A 1 92 ? -3.545 17.080 20.300 1.00 39.22 92 GLY A C 1
ATOM 686 O O . GLY A 1 92 ? -2.786 16.301 19.731 1.00 39.22 92 GLY A O 1
ATOM 687 N N . GLY A 1 93 ? -3.090 18.185 20.899 1.00 50.84 93 GLY A N 1
ATOM 688 C CA . GLY A 1 93 ? -1.660 18.471 21.083 1.0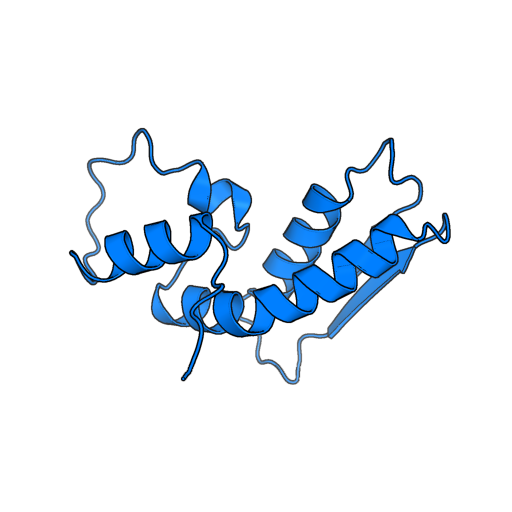0 50.84 93 GLY A CA 1
ATOM 689 C C . GLY A 1 93 ? -0.942 17.469 22.010 1.00 50.84 93 GLY A C 1
ATOM 690 O O . GLY A 1 93 ? -1.531 16.931 22.945 1.00 50.84 93 GLY A O 1
ATOM 691 N N . ASN A 1 94 ? 0.353 17.265 21.749 1.00 41.72 94 ASN A N 1
ATOM 692 C CA . ASN A 1 94 ? 1.354 16.421 22.432 1.00 41.72 94 ASN A CA 1
ATOM 693 C C . ASN A 1 94 ? 1.349 14.901 22.161 1.00 41.72 94 ASN A C 1
ATOM 695 O O . ASN A 1 94 ? 2.438 14.356 21.995 1.00 41.72 94 ASN A O 1
ATOM 699 N N . GLU A 1 95 ? 0.206 14.213 22.060 1.00 46.75 95 GLU A N 1
ATOM 700 C CA . GLU A 1 95 ? 0.179 12.767 21.719 1.00 46.75 95 GLU A CA 1
ATOM 701 C C . GLU A 1 95 ? 0.469 12.537 20.226 1.00 46.75 95 GLU A C 1
ATOM 703 O O . GLU A 1 95 ? 1.258 11.675 19.851 1.00 46.75 95 GLU A O 1
ATOM 708 N N . PHE A 1 96 ? -0.077 13.411 19.381 1.00 50.66 96 PHE A N 1
ATOM 709 C CA . PHE A 1 96 ? 0.058 13.380 17.925 1.00 50.66 96 PHE A CA 1
ATOM 710 C C . PHE A 1 96 ? 1.500 13.565 17.433 1.00 50.66 96 PHE A C 1
ATOM 712 O O . PHE A 1 96 ? 1.931 12.902 16.492 1.00 50.66 96 PHE A O 1
ATOM 719 N N . VAL A 1 97 ? 2.268 14.439 18.093 1.00 54.06 97 VAL A N 1
ATOM 720 C CA . VAL A 1 97 ? 3.689 14.659 17.776 1.00 54.06 97 VAL A CA 1
ATOM 721 C C . VAL A 1 97 ? 4.516 13.440 18.186 1.00 54.06 97 VAL A C 1
ATOM 723 O O . VAL A 1 97 ? 5.380 13.016 17.429 1.00 54.06 97 VAL A O 1
ATOM 726 N N . GLN A 1 98 ? 4.210 12.812 19.327 1.00 51.16 98 GLN A N 1
ATOM 727 C CA . GLN A 1 98 ? 4.904 11.596 19.764 1.00 51.16 98 GLN A CA 1
ATOM 728 C C . GLN A 1 98 ? 4.574 10.386 18.876 1.00 51.16 98 GLN A C 1
ATOM 730 O O . GLN A 1 98 ? 5.474 9.626 18.531 1.00 51.16 98 GLN A O 1
ATOM 735 N N . GLU A 1 99 ? 3.315 10.226 18.454 1.00 54.72 99 GLU A N 1
ATOM 736 C CA . GLU A 1 99 ? 2.893 9.138 17.560 1.00 54.72 99 GLU A CA 1
ATOM 737 C C . GLU A 1 99 ? 3.441 9.341 16.127 1.00 54.72 99 GLU A C 1
ATOM 739 O O . GLU A 1 99 ? 3.844 8.372 15.481 1.00 54.72 99 GLU A O 1
ATOM 744 N N . LYS A 1 100 ? 3.563 10.598 15.658 1.00 52.28 100 LYS A N 1
ATOM 745 C CA . LYS A 1 100 ? 4.211 10.960 14.380 1.00 52.28 100 LYS A CA 1
ATOM 746 C C . LYS A 1 100 ? 5.707 10.631 14.372 1.00 52.28 100 LYS A C 1
ATOM 748 O O . LYS A 1 100 ? 6.180 10.039 13.402 1.00 52.28 100 LYS A O 1
ATOM 753 N N . GLU A 1 101 ? 6.433 10.966 15.438 1.00 53.84 101 GLU A N 1
ATOM 754 C CA . GLU A 1 101 ? 7.856 10.623 15.578 1.00 53.84 101 GLU A CA 1
ATOM 755 C C . GLU A 1 101 ? 8.053 9.097 15.668 1.00 53.84 101 GLU A C 1
ATOM 757 O O . GLU A 1 101 ? 8.923 8.542 15.000 1.00 53.84 101 GLU A O 1
ATOM 762 N N . HIS A 1 102 ? 7.174 8.382 16.383 1.00 56.72 102 HIS A N 1
ATOM 763 C CA . HIS A 1 102 ? 7.217 6.916 16.468 1.00 56.72 102 HIS A CA 1
ATOM 764 C C . HIS A 1 102 ? 6.879 6.215 15.134 1.00 56.72 102 HIS A C 1
ATOM 766 O O . HIS A 1 102 ? 7.367 5.116 14.864 1.00 56.72 102 HIS A O 1
ATOM 772 N N . MET A 1 103 ? 6.065 6.846 14.274 1.00 56.12 103 MET A N 1
ATOM 773 C CA . MET A 1 103 ? 5.760 6.350 12.923 1.00 56.12 103 MET A CA 1
ATOM 774 C C . MET A 1 103 ? 6.961 6.431 11.989 1.00 56.12 103 MET A C 1
ATOM 776 O O . MET A 1 103 ? 7.135 5.561 11.135 1.00 56.12 103 MET A O 1
ATOM 780 N N . LYS A 1 104 ? 7.753 7.497 12.132 1.00 56.94 104 LYS A N 1
ATOM 781 C CA . LYS A 1 104 ? 8.855 7.830 11.230 1.00 56.94 104 LYS A CA 1
ATOM 782 C C . LYS A 1 104 ? 10.062 6.912 11.433 1.00 56.94 104 LYS A C 1
ATOM 784 O O . LYS A 1 104 ? 10.722 6.570 10.457 1.00 56.94 104 LYS A O 1
ATOM 789 N N . ASP A 1 105 ? 10.274 6.447 12.662 1.00 50.28 105 ASP A N 1
ATOM 790 C CA . ASP A 1 105 ? 11.393 5.566 13.018 1.00 50.28 105 ASP A CA 1
ATOM 791 C C . ASP A 1 105 ? 11.137 4.072 12.760 1.00 50.28 105 ASP A C 1
ATOM 793 O O . ASP A 1 105 ? 12.054 3.261 12.870 1.00 50.28 105 ASP A O 1
ATOM 797 N N . GLY A 1 106 ? 9.920 3.690 12.355 1.00 49.22 106 GLY A N 1
ATOM 798 C CA . GLY A 1 106 ? 9.560 2.295 12.123 1.00 49.22 106 GLY A CA 1
ATOM 799 C C . GLY A 1 106 ? 9.484 1.524 13.439 1.00 49.22 106 GLY A C 1
ATOM 800 O O . GLY A 1 106 ? 10.496 1.110 13.995 1.00 49.22 106 GLY A O 1
ATOM 801 N N . GLY A 1 107 ? 8.263 1.298 13.928 1.00 41.72 107 GLY A N 1
ATOM 802 C CA . GLY A 1 107 ? 7.987 0.568 15.165 1.00 41.72 107 GLY A CA 1
ATOM 803 C C . GLY A 1 107 ? 8.622 -0.829 15.224 1.00 41.72 107 GLY A C 1
ATOM 804 O O . GLY A 1 107 ? 7.972 -1.835 14.954 1.00 41.72 107 GLY A O 1
ATOM 805 N N . LEU A 1 108 ? 9.878 -0.891 15.658 1.00 43.19 108 LEU A N 1
ATOM 806 C CA . LEU A 1 108 ? 10.520 -2.021 16.316 1.00 43.19 108 LEU A CA 1
ATOM 807 C C . LEU A 1 108 ? 10.538 -1.717 17.818 1.00 43.19 108 LEU A C 1
ATOM 809 O O . LEU A 1 108 ? 11.579 -1.569 18.448 1.00 43.19 108 L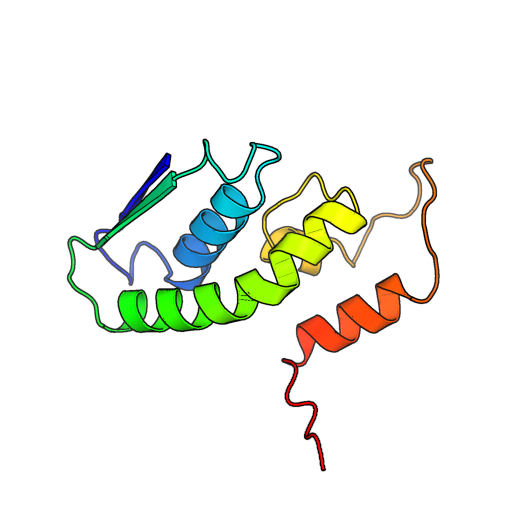EU A O 1
ATOM 813 N N . GLY A 1 109 ? 9.340 -1.609 18.393 1.00 36.81 109 GLY A N 1
ATOM 814 C CA . GLY A 1 109 ? 9.138 -1.684 19.832 1.00 36.81 109 GLY A CA 1
ATOM 815 C C . GLY A 1 109 ? 9.164 -3.146 20.257 1.00 36.81 109 GLY A C 1
ATOM 816 O O . GLY A 1 109 ? 8.144 -3.832 20.233 1.00 36.81 109 GLY A O 1
ATOM 817 N N . SER A 1 110 ? 10.352 -3.628 20.608 1.00 41.16 110 SER A N 1
ATOM 818 C CA . SER A 1 110 ? 10.584 -4.881 21.324 1.00 41.16 110 SER A CA 1
ATOM 819 C C . SER A 1 110 ? 9.616 -5.033 22.501 1.00 41.16 110 SER A C 1
ATOM 821 O O . SER A 1 110 ? 9.626 -4.218 23.422 1.00 41.16 110 SER A O 1
ATOM 823 N N . SER A 1 111 ? 8.800 -6.087 22.479 1.00 39.00 111 SER A N 1
ATOM 824 C CA . SER A 1 111 ? 8.098 -6.585 23.662 1.00 39.00 111 SER A CA 1
ATOM 825 C C . SER A 1 111 ? 8.859 -7.794 24.202 1.00 39.00 111 SER A C 1
ATOM 827 O O . SER A 1 111 ? 8.910 -8.820 23.531 1.00 39.00 111 SER A O 1
ATOM 829 N N . SER A 1 112 ? 9.467 -7.553 25.370 1.00 38.72 112 SER A N 1
ATOM 830 C CA . SER A 1 112 ? 9.892 -8.443 26.468 1.00 38.72 112 SER A CA 1
ATOM 831 C C . SER A 1 112 ? 10.427 -9.844 26.176 1.00 38.72 112 SER A C 1
ATOM 833 O O . SER A 1 112 ? 9.660 -10.707 25.704 1.00 38.72 112 SER A O 1
#

pLDDT: mean 75.52, std 19.83, range [36.81, 95.81]

InterPro domains:
  IPR005150 Cellulose synthase [PF03552] (1-104)

Foldseek 3Di:
DEAEDEDCVVPPLLNSLLVVQLQLLPPDDPVPRDYYYHYNNPDVSNVVSVVVSVVLSVPLNVVCVVVVDPPSRPVVVLVVPPDDDDDDDDDDPPVVVVVSVCSVVPPPPDDD

Radius of gyration: 15.68 Å; chains: 1; bounding box: 29×38×42 Å

Secondary structure (DSSP, 8-state):
-EEEES-TTTS-HHHHHHHHHHHHHSSS-TTT---EEEESS--HHHHHHHHHHHHHHHHHHHHHHHHT-S---HHHHHHTTSS---------TTHHHHHHHHHHT-------

Organism: Malus domestica (NCBI:txid3750)

Sequence (112 aa):
MFICTADPEKEPTVGVMNMVLSAMAMGYPPEKLHVYLSDDAGAGVILNGMREAGRFAKWWLPFCKRCGIECTASEAYFSAGEDDGDGDGGFGGNEFVQEKEHMKDGGLGSSS